Protein AF-A0A482X8D3-F1 (afdb_monomer_lite)

Radius of gyration: 18.33 Å; chains: 1; bounding box: 35×32×52 Å

Foldseek 3Di:
DPPPPCPCVVPPPPVVVVVVVLVVVLVVQLCVQLVVQCDPPPDPPDDHDPVSSVVSNVVSVVVSVD

Secondary structure (DSSP, 8-state):
----TTHHHHHH-HHHHHHHHHHHHHHHHHHHHHHHHHS-SS-TT----HHHHHHHHHHHHHHHH-

InterPro domains:
  IPR000425 Major intrinsic protein [PF00230] (13-66)
  IPR000425 Major intrinsic protein [PR00783] (18-37)
  IPR000425 Major intrinsic protein [PR00783] (57-66)
  IPR023271 Aquaporin-like [G3DSA:1.20.1080.10] (4-66)
  IPR023271 Aquaporin-like [SSF81338] (16-65)
  IPR034294 Aquaporin transporter [PTHR19139] (12-66)

pLDDT: mean 85.39, std 11.2, range [50.94, 96.0]

Sequence (66 aa):
AKQIIGLDEITDSRTIWRCLTAEFTGSLLLVLIGCGSITGWADKDYAPSVVHIALTFGFIIATLVQ

Structure (mmCIF, N/CA/C/O backbone):
data_AF-A0A482X8D3-F1
#
_entry.id   AF-A0A482X8D3-F1
#
loop_
_atom_site.group_PDB
_atom_site.id
_atom_site.type_symbol
_atom_site.label_atom_id
_atom_site.label_alt_id
_atom_site.label_comp_id
_atom_site.label_asym_id
_atom_site.label_entity_id
_atom_site.label_seq_id
_atom_site.pdbx_PDB_ins_code
_atom_site.Cartn_x
_atom_site.Cartn_y
_atom_site.Cartn_z
_atom_site.occupancy
_atom_site.B_iso_or_equiv
_atom_site.auth_seq_id
_atom_site.auth_comp_id
_atom_site.auth_asym_id
_atom_site.auth_atom_id
_atom_site.pdbx_PDB_model_num
ATOM 1 N N . ALA A 1 1 ? -18.752 -20.917 32.192 1.00 50.94 1 ALA A N 1
ATOM 2 C CA . ALA A 1 1 ? -18.904 -20.906 30.723 1.00 50.94 1 ALA A CA 1
ATOM 3 C C . ALA A 1 1 ? -17.650 -20.287 30.120 1.00 50.94 1 ALA A C 1
ATOM 5 O O . ALA A 1 1 ? -17.215 -19.253 30.613 1.00 50.94 1 ALA A O 1
ATOM 6 N N . LYS A 1 2 ? -17.018 -20.947 29.143 1.00 52.69 2 LYS A N 1
ATOM 7 C CA . LYS A 1 2 ? -15.802 -20.450 28.485 1.00 52.69 2 LYS A CA 1
ATOM 8 C C . LYS A 1 2 ? -16.181 -19.208 27.676 1.00 52.69 2 LYS A C 1
ATOM 10 O O . LYS A 1 2 ? -16.900 -19.331 26.693 1.00 52.69 2 LYS A 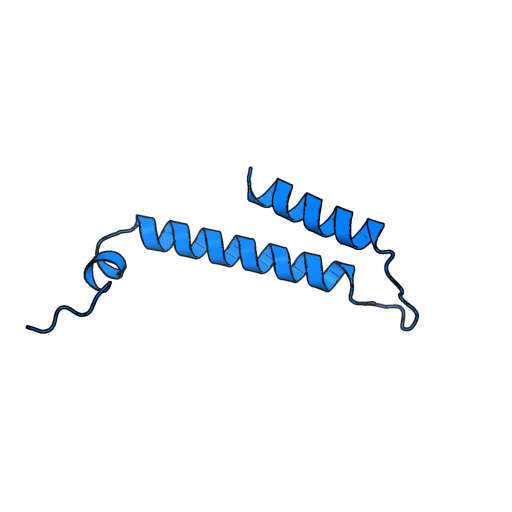O 1
ATOM 15 N N . GLN A 1 3 ? -15.768 -18.032 28.136 1.00 59.28 3 GLN A N 1
ATOM 16 C CA . GLN A 1 3 ? -15.910 -16.792 27.378 1.00 59.28 3 GLN A CA 1
ATOM 17 C C . GLN A 1 3 ? -15.038 -16.931 26.127 1.00 59.28 3 GLN A C 1
ATOM 19 O O . GLN A 1 3 ? -13.812 -17.000 26.220 1.00 59.28 3 GLN A O 1
ATOM 24 N N . ILE A 1 4 ? -15.671 -17.095 24.966 1.00 71.06 4 ILE A N 1
ATOM 25 C CA . ILE A 1 4 ? -14.970 -17.072 23.686 1.00 71.06 4 ILE A CA 1
ATOM 26 C C . ILE A 1 4 ? -14.728 -15.595 23.394 1.00 71.06 4 ILE A C 1
ATOM 28 O O . ILE A 1 4 ? -15.659 -14.850 23.101 1.00 71.06 4 ILE A O 1
ATOM 32 N N . ILE A 1 5 ? -13.480 -15.178 23.583 1.00 74.44 5 ILE A N 1
ATOM 33 C CA . ILE A 1 5 ? -13.006 -13.808 23.377 1.00 74.44 5 ILE A CA 1
ATOM 34 C C . ILE A 1 5 ? -13.491 -13.279 22.017 1.00 74.44 5 ILE A C 1
ATOM 36 O O . ILE A 1 5 ? -13.269 -13.927 20.996 1.00 74.44 5 ILE A O 1
ATOM 40 N N . GLY A 1 6 ? -14.165 -12.123 22.018 1.00 67.75 6 GLY A N 1
ATOM 41 C CA . GLY A 1 6 ? -14.545 -11.382 20.808 1.00 67.75 6 GLY A CA 1
ATOM 42 C C . GLY A 1 6 ? -15.917 -11.693 20.191 1.00 67.75 6 GLY A C 1
ATOM 43 O O . GLY A 1 6 ? -16.313 -11.007 19.254 1.00 67.75 6 GLY A O 1
ATOM 44 N N . LEU A 1 7 ? -16.676 -12.675 20.695 1.00 71.44 7 LEU A N 1
ATOM 45 C CA . LEU A 1 7 ? -18.010 -12.992 20.148 1.00 71.44 7 LEU A CA 1
ATOM 46 C C . LEU A 1 7 ? -19.058 -11.911 20.462 1.00 71.44 7 LEU A C 1
ATOM 48 O O . LEU A 1 7 ? -19.933 -11.645 19.639 1.00 71.44 7 LEU A O 1
ATOM 52 N N . ASP A 1 8 ? -18.926 -11.278 21.627 1.00 68.44 8 ASP A N 1
ATOM 53 C CA . ASP A 1 8 ? -19.763 -10.159 22.068 1.00 68.44 8 ASP A CA 1
ATOM 54 C C . ASP A 1 8 ? -19.486 -8.898 21.223 1.00 68.44 8 ASP A C 1
ATOM 56 O O . ASP A 1 8 ? -20.400 -8.309 20.656 1.00 68.44 8 ASP A O 1
ATOM 60 N N . GLU A 1 9 ? -18.209 -8.582 20.976 1.00 70.12 9 GLU A N 1
ATOM 61 C CA . GLU A 1 9 ? -17.792 -7.461 20.119 1.00 70.12 9 GLU A CA 1
ATOM 62 C C . GLU A 1 9 ? -18.170 -7.638 18.638 1.00 70.12 9 GLU A C 1
ATOM 64 O O . GLU A 1 9 ? -18.544 -6.664 17.987 1.00 70.12 9 GLU A O 1
ATOM 69 N N . ILE A 1 10 ? -18.119 -8.863 18.099 1.00 70.62 10 ILE A N 1
ATOM 70 C CA . ILE A 1 10 ? -18.530 -9.162 16.713 1.00 70.62 10 ILE A CA 1
ATOM 71 C C . ILE A 1 10 ? -20.047 -9.051 16.523 1.00 70.62 10 ILE A C 1
ATOM 73 O O . ILE A 1 10 ? -20.505 -8.670 15.439 1.00 70.62 10 ILE A O 1
ATOM 77 N N . THR A 1 11 ? -20.820 -9.413 17.548 1.00 70.38 11 THR A N 1
ATOM 78 C CA . THR A 1 11 ? -22.281 -9.538 17.446 1.00 70.38 11 THR A CA 1
ATOM 79 C C . THR A 1 11 ? -22.999 -8.251 17.847 1.00 70.38 11 THR A C 1
ATOM 81 O O . THR A 1 11 ? -23.991 -7.899 17.210 1.00 70.38 11 THR A O 1
ATOM 84 N N . ASP A 1 12 ? -22.498 -7.525 18.849 1.00 66.31 12 ASP A N 1
ATOM 85 C CA . ASP A 1 12 ? -23.199 -6.377 19.440 1.00 66.31 12 ASP A CA 1
ATOM 86 C C . ASP A 1 12 ? -22.701 -5.020 18.896 1.00 66.31 12 ASP A C 1
ATOM 88 O O . ASP A 1 12 ? -23.448 -4.041 18.817 1.00 66.31 12 ASP A O 1
ATOM 92 N N . SER A 1 13 ? -21.453 -4.944 18.413 1.00 67.88 13 SER A N 1
ATOM 93 C CA . SER A 1 13 ? -20.856 -3.679 17.967 1.00 67.88 13 SER A CA 1
ATOM 94 C C . SER A 1 13 ? -20.918 -3.486 16.451 1.00 67.88 13 SER A C 1
ATOM 96 O O . SER A 1 13 ? -20.073 -3.963 15.692 1.00 67.88 13 SER A O 1
ATOM 98 N N . ARG A 1 14 ? -21.858 -2.659 15.971 1.00 73.19 14 ARG A N 1
ATOM 99 C CA . ARG A 1 14 ? -21.861 -2.204 14.560 1.00 73.19 14 ARG A CA 1
ATOM 100 C C . ARG A 1 14 ? -20.591 -1.442 14.160 1.00 73.19 14 ARG A C 1
ATOM 102 O O . ARG A 1 14 ? -20.273 -1.355 12.974 1.00 73.19 14 ARG A O 1
ATOM 109 N N . THR A 1 15 ? -19.862 -0.896 15.131 1.00 78.81 15 THR A N 1
ATOM 110 C CA . THR A 1 15 ? -18.605 -0.177 14.902 1.00 78.81 15 THR A CA 1
ATOM 111 C C . THR A 1 15 ? -17.520 -1.106 14.365 1.00 78.81 15 THR A C 1
ATOM 113 O O . THR A 1 15 ? -16.781 -0.695 13.471 1.00 78.81 15 THR A O 1
ATOM 116 N N . ILE A 1 16 ? -17.461 -2.363 14.827 1.00 85.25 16 ILE A N 1
ATOM 117 C CA . ILE A 1 16 ? -16.406 -3.293 14.405 1.00 85.25 16 ILE A CA 1
ATOM 118 C C . ILE A 1 16 ? -16.556 -3.691 12.940 1.00 85.25 16 ILE A C 1
ATOM 120 O O . ILE A 1 16 ? -15.574 -3.705 12.205 1.00 85.25 16 ILE A O 1
ATOM 124 N N . TRP A 1 17 ? -17.792 -3.902 12.480 1.00 84.88 17 TRP A N 1
ATOM 125 C CA . TRP A 1 17 ? -18.078 -4.174 11.073 1.00 84.88 17 TRP A CA 1
ATOM 126 C C . TRP A 1 17 ? -17.701 -2.994 10.181 1.00 84.88 17 TRP A C 1
ATOM 128 O O . TRP A 1 17 ? -17.121 -3.196 9.117 1.00 84.88 17 TRP A O 1
ATOM 138 N N . ARG A 1 18 ? -17.943 -1.757 10.633 1.00 86.69 18 ARG A N 1
ATOM 139 C CA . ARG A 1 18 ? -17.531 -0.559 9.891 1.00 86.69 18 ARG A CA 1
ATOM 140 C C . ARG A 1 18 ? -16.008 -0.458 9.786 1.00 86.69 18 ARG A C 1
ATOM 142 O O . ARG A 1 18 ? -15.497 -0.271 8.686 1.00 86.69 18 ARG A O 1
ATOM 149 N N . CYS A 1 19 ? -15.288 -0.642 10.891 1.00 89.31 19 CYS A N 1
ATOM 150 C CA . CYS A 1 19 ? -13.823 -0.646 10.899 1.00 89.31 19 CYS A CA 1
ATOM 151 C C . CYS A 1 19 ? -13.242 -1.775 10.037 1.00 89.31 19 CYS A C 1
ATOM 153 O O . CYS A 1 19 ? -12.333 -1.528 9.255 1.00 89.31 19 CYS A O 1
ATOM 155 N N . LEU A 1 20 ? -13.809 -2.981 10.109 1.00 90.56 20 LEU A N 1
ATOM 156 C CA . LEU A 1 20 ? -13.370 -4.123 9.308 1.00 90.56 20 LEU A CA 1
ATOM 157 C C . LEU A 1 20 ? -13.545 -3.863 7.808 1.00 90.56 20 LEU A C 1
ATOM 159 O O . LEU A 1 20 ? -12.633 -4.120 7.028 1.00 90.56 20 LEU A O 1
ATOM 163 N N . THR A 1 21 ? -14.697 -3.322 7.397 1.00 90.50 21 THR A N 1
ATOM 164 C CA . THR A 1 21 ? -14.926 -2.977 5.985 1.00 90.50 21 THR A CA 1
ATOM 165 C C . THR A 1 21 ? -13.998 -1.866 5.501 1.00 90.50 21 THR A C 1
ATOM 167 O O . THR A 1 21 ? -13.531 -1.929 4.364 1.00 90.50 21 THR A O 1
ATOM 170 N N . ALA A 1 22 ? -13.694 -0.884 6.355 1.00 91.69 22 ALA A N 1
ATOM 171 C CA . ALA A 1 22 ? -12.756 0.186 6.036 1.00 91.69 22 ALA A CA 1
ATOM 172 C C . ALA A 1 22 ? -11.329 -0.356 5.861 1.00 91.69 22 ALA A C 1
ATOM 174 O O . ALA A 1 22 ? -10.703 -0.097 4.837 1.00 91.69 22 ALA A O 1
ATOM 175 N N . GLU A 1 23 ? -10.859 -1.184 6.795 1.00 93.56 23 GLU A N 1
ATOM 176 C CA . GLU A 1 23 ? -9.523 -1.789 6.754 1.00 93.56 23 GLU A CA 1
ATOM 177 C C . GLU A 1 23 ? -9.353 -2.721 5.550 1.00 93.56 23 GLU A C 1
ATOM 179 O O . GLU A 1 23 ? -8.348 -2.666 4.839 1.00 93.56 23 GLU A O 1
ATOM 184 N N . PHE A 1 24 ? -10.367 -3.545 5.270 1.00 94.31 24 PHE A N 1
ATOM 185 C CA . PHE A 1 24 ? -10.369 -4.425 4.107 1.00 94.31 24 PHE A CA 1
ATOM 186 C C . PHE A 1 24 ? -10.323 -3.630 2.802 1.00 94.31 24 PHE A C 1
ATOM 188 O O . PHE A 1 24 ? -9.525 -3.941 1.923 1.00 94.31 24 PHE A O 1
ATOM 195 N N . THR A 1 25 ? -11.148 -2.586 2.678 1.00 94.62 25 THR A N 1
ATOM 196 C CA . THR A 1 25 ? -11.198 -1.760 1.462 1.00 94.62 25 THR A CA 1
ATOM 197 C C . THR A 1 25 ? -9.900 -0.979 1.272 1.00 94.62 25 THR A C 1
ATOM 199 O O . THR A 1 25 ? -9.367 -0.947 0.164 1.00 94.62 25 THR A O 1
ATOM 202 N N . GLY A 1 26 ? -9.349 -0.401 2.342 1.00 93.50 26 GLY A N 1
ATOM 203 C CA . GLY A 1 26 ? -8.067 0.299 2.299 1.00 93.50 26 GLY A CA 1
ATOM 204 C C . GLY A 1 26 ? -6.923 -0.627 1.893 1.00 93.50 26 GLY A C 1
ATOM 205 O O . GLY A 1 26 ? -6.185 -0.326 0.956 1.00 93.50 26 GLY A O 1
ATOM 206 N N . SER A 1 27 ? -6.831 -1.802 2.516 1.00 94.94 27 SER A N 1
ATOM 207 C CA . SER A 1 27 ? -5.819 -2.810 2.179 1.00 94.94 27 SER A CA 1
ATOM 208 C C . SER A 1 27 ? -5.980 -3.350 0.755 1.00 94.94 27 SER A C 1
ATOM 210 O O . SER A 1 27 ? -4.988 -3.537 0.050 1.00 94.94 27 SER A O 1
ATOM 212 N N . LEU A 1 28 ? -7.219 -3.555 0.297 1.00 95.56 28 LEU A N 1
ATOM 213 C CA . LEU A 1 28 ? -7.513 -3.985 -1.069 1.00 95.56 28 LEU A CA 1
ATOM 214 C C . LEU A 1 28 ? -7.010 -2.960 -2.089 1.00 95.56 28 LEU A C 1
ATOM 216 O O . LEU A 1 28 ? -6.324 -3.333 -3.038 1.00 95.56 28 LEU A O 1
ATOM 220 N N . LEU A 1 29 ? -7.322 -1.679 -1.889 1.00 95.19 29 LEU A N 1
ATOM 221 C CA . LEU A 1 29 ? -6.898 -0.602 -2.786 1.00 95.19 29 LEU A CA 1
ATOM 222 C C . LEU A 1 29 ? -5.378 -0.408 -2.769 1.00 95.19 29 LEU A C 1
ATOM 224 O O . LEU A 1 29 ? -4.771 -0.255 -3.830 1.00 95.19 29 LEU A O 1
ATOM 228 N N . LEU A 1 30 ? -4.759 -0.480 -1.588 1.00 94.75 30 LEU A N 1
ATOM 229 C CA . LEU A 1 30 ? -3.309 -0.404 -1.417 1.00 94.75 30 LEU A CA 1
ATOM 230 C C . LEU A 1 30 ? -2.591 -1.497 -2.220 1.00 94.75 30 LEU A C 1
ATOM 232 O O . LEU A 1 30 ? -1.647 -1.204 -2.952 1.00 94.75 30 LEU A O 1
ATOM 236 N N . VAL A 1 31 ? -3.054 -2.746 -2.121 1.00 94.94 31 VAL A N 1
ATOM 237 C CA . VAL A 1 31 ? -2.463 -3.881 -2.846 1.00 94.94 31 VAL A CA 1
ATOM 238 C C . VAL A 1 31 ? -2.763 -3.800 -4.338 1.00 94.94 31 VAL 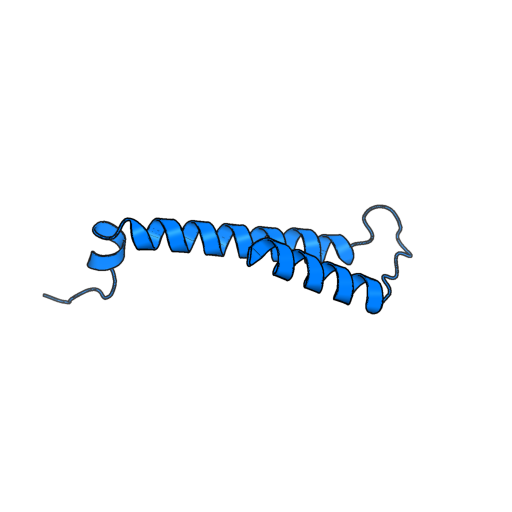A C 1
ATOM 240 O O . VAL A 1 31 ? -1.864 -4.006 -5.147 1.00 94.94 31 VAL A O 1
ATOM 243 N N . LEU A 1 32 ? -3.996 -3.472 -4.726 1.00 94.88 32 LEU A N 1
ATOM 244 C CA . LEU A 1 32 ? -4.399 -3.441 -6.132 1.00 94.88 32 LEU A CA 1
ATOM 245 C C . LEU A 1 32 ? -3.611 -2.388 -6.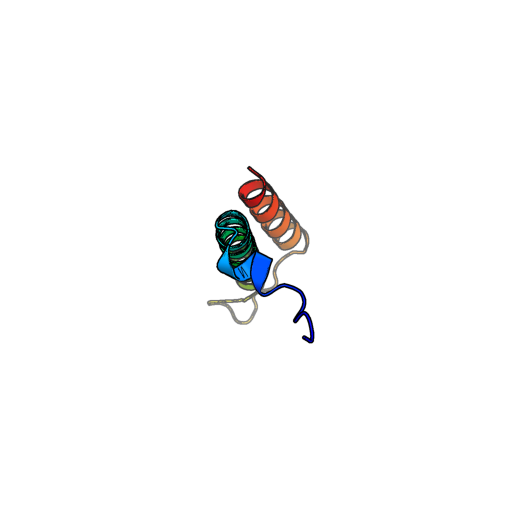918 1.00 94.88 32 LEU A C 1
ATOM 247 O O . LEU A 1 32 ? -3.076 -2.689 -7.985 1.00 94.88 32 LEU A O 1
ATOM 251 N N . ILE A 1 33 ? -3.480 -1.178 -6.374 1.00 94.50 33 ILE A N 1
ATOM 252 C CA . ILE A 1 33 ? -2.724 -0.097 -7.016 1.00 94.50 33 ILE A CA 1
ATOM 253 C C . ILE A 1 33 ? -1.215 -0.313 -6.861 1.00 94.50 33 ILE A C 1
ATOM 255 O O . ILE A 1 33 ? -0.469 -0.110 -7.818 1.00 94.50 33 ILE A O 1
ATOM 259 N N . GLY A 1 34 ? -0.756 -0.774 -5.696 1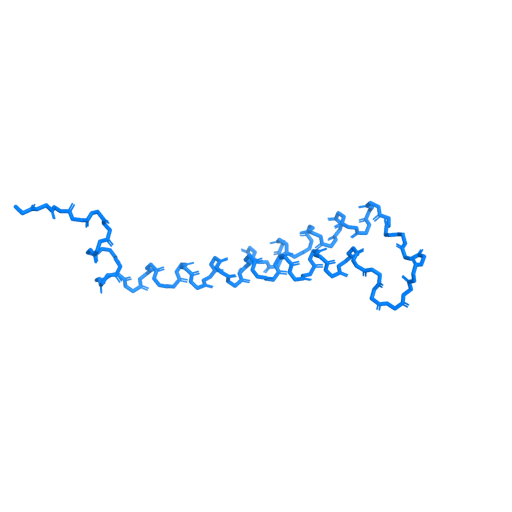.00 92.50 34 GLY A N 1
ATOM 260 C CA . GLY A 1 34 ? 0.656 -1.050 -5.440 1.00 92.50 34 GLY A CA 1
ATOM 261 C C . GLY A 1 34 ? 1.224 -2.137 -6.352 1.00 92.50 34 GLY A C 1
ATOM 262 O O . GLY A 1 34 ? 2.227 -1.915 -7.029 1.00 92.50 34 GLY A O 1
ATOM 263 N N . CYS A 1 35 ? 0.558 -3.292 -6.433 1.00 92.25 35 CYS A N 1
ATOM 264 C CA . CYS A 1 35 ? 0.930 -4.359 -7.361 1.00 92.25 35 CYS A CA 1
ATOM 265 C C . CYS A 1 35 ? 0.737 -3.920 -8.813 1.00 92.25 35 CYS A C 1
ATOM 267 O O . CYS A 1 35 ? 1.622 -4.154 -9.631 1.00 92.25 35 CYS A O 1
ATOM 269 N N . GLY A 1 36 ? -0.357 -3.215 -9.118 1.00 91.31 36 GLY A N 1
ATOM 270 C CA . GLY A 1 36 ? -0.620 -2.681 -10.452 1.00 91.31 36 GLY A CA 1
ATOM 271 C C . GLY A 1 36 ? 0.483 -1.755 -10.971 1.00 91.31 36 GLY A C 1
ATOM 272 O O . GLY A 1 36 ? 0.782 -1.794 -12.161 1.00 91.31 36 GLY A O 1
ATOM 273 N N . SER A 1 37 ? 1.115 -0.980 -10.086 1.00 90.25 37 SER A N 1
ATOM 274 C CA . SER A 1 37 ? 2.237 -0.078 -10.387 1.00 90.25 37 SER A CA 1
ATOM 275 C C . SER A 1 37 ? 3.523 -0.811 -10.782 1.00 90.25 37 SER A C 1
ATOM 277 O O . SER A 1 37 ? 4.365 -0.247 -11.474 1.00 90.25 37 SER A O 1
ATOM 279 N N . ILE A 1 38 ? 3.690 -2.066 -10.352 1.00 91.12 38 ILE A N 1
ATOM 280 C CA . ILE A 1 38 ? 4.909 -2.846 -10.607 1.00 91.12 38 ILE A CA 1
ATOM 281 C C . ILE A 1 38 ? 4.728 -3.944 -11.654 1.00 91.12 38 ILE A C 1
ATOM 283 O O . ILE A 1 38 ? 5.712 -4.397 -12.236 1.00 91.12 38 ILE A O 1
ATOM 287 N N . THR A 1 39 ? 3.498 -4.383 -11.917 1.00 88.94 39 THR A N 1
ATOM 288 C CA . THR A 1 39 ? 3.220 -5.363 -12.970 1.00 88.94 39 THR A CA 1
ATOM 289 C C . THR A 1 39 ? 3.312 -4.722 -14.352 1.00 88.94 39 THR A C 1
ATOM 291 O O . THR A 1 39 ? 2.592 -3.778 -14.658 1.00 88.94 39 THR A O 1
ATOM 294 N N . GLY A 1 40 ? 4.155 -5.278 -15.224 1.00 83.25 40 GLY A N 1
ATOM 295 C CA . GLY A 1 40 ? 4.219 -4.930 -16.646 1.00 83.25 40 GLY A CA 1
ATOM 296 C C . GLY A 1 40 ? 3.032 -5.483 -17.429 1.00 83.25 40 GLY A C 1
ATOM 297 O O . GLY A 1 40 ? 3.175 -6.469 -18.143 1.00 83.25 40 GLY A O 1
ATOM 298 N N . TRP A 1 41 ? 1.850 -4.879 -17.261 1.00 80.81 41 TRP A N 1
ATOM 299 C CA . TRP A 1 41 ? 0.568 -5.363 -17.806 1.00 80.81 41 TRP A CA 1
ATOM 300 C C . TRP A 1 41 ? 0.591 -5.669 -19.313 1.00 80.81 41 TRP A C 1
ATOM 302 O O . TRP A 1 41 ? -0.055 -6.620 -19.747 1.00 80.81 41 TRP A O 1
ATOM 312 N N . ALA A 1 42 ? 1.314 -4.867 -20.100 1.00 81.19 42 ALA A N 1
ATOM 313 C CA . ALA A 1 42 ? 1.407 -5.005 -21.557 1.00 81.19 42 ALA A CA 1
ATOM 314 C C . ALA A 1 42 ? 2.837 -5.291 -22.049 1.00 81.19 42 ALA A C 1
ATOM 316 O O . ALA A 1 42 ? 3.019 -6.041 -23.010 1.00 81.19 42 ALA A O 1
ATOM 317 N N . ASP A 1 43 ? 3.843 -4.743 -21.366 1.00 85.25 43 ASP A N 1
ATOM 318 C CA . ASP A 1 43 ? 5.238 -4.799 -21.792 1.00 85.25 43 ASP A CA 1
ATOM 319 C C . ASP A 1 43 ? 6.046 -5.790 -20.954 1.00 85.25 43 ASP A C 1
ATOM 321 O O . ASP A 1 43 ? 6.128 -5.683 -19.729 1.00 85.25 43 ASP A O 1
ATOM 325 N N . LYS A 1 44 ? 6.691 -6.747 -21.633 1.00 76.75 44 LYS A N 1
ATOM 326 C CA . LYS A 1 44 ? 7.552 -7.755 -20.990 1.00 76.75 44 LYS A CA 1
ATOM 327 C C . LYS A 1 44 ? 8.846 -7.164 -20.426 1.00 76.75 44 LYS A C 1
ATOM 329 O O . LYS A 1 44 ? 9.401 -7.729 -19.491 1.00 76.75 44 LYS A O 1
ATOM 334 N N . ASP A 1 45 ? 9.277 -6.024 -20.960 1.00 84.06 45 ASP A N 1
ATOM 335 C CA . ASP A 1 45 ? 10.467 -5.286 -20.525 1.00 84.06 45 ASP A CA 1
ATOM 336 C C . ASP A 1 45 ? 10.121 -4.125 -19.575 1.00 84.06 45 ASP A C 1
ATOM 338 O O . ASP A 1 45 ? 10.913 -3.200 -19.386 1.00 84.06 45 ASP A O 1
ATOM 342 N N . TYR A 1 46 ? 8.922 -4.136 -18.980 1.00 84.88 46 TYR A N 1
ATOM 343 C CA . TYR A 1 46 ? 8.514 -3.105 -18.034 1.00 84.88 46 TYR A CA 1
ATOM 344 C C . TYR A 1 46 ? 9.404 -3.121 -16.783 1.00 84.88 46 TYR A C 1
ATOM 346 O O . TYR A 1 46 ? 9.355 -4.045 -15.971 1.00 84.88 46 TYR A O 1
ATOM 354 N N . ALA A 1 47 ? 10.193 -2.060 -16.618 1.00 87.12 47 ALA A N 1
ATOM 355 C CA . ALA A 1 47 ? 11.053 -1.837 -15.464 1.00 87.12 47 ALA A CA 1
ATOM 356 C C . ALA A 1 47 ? 10.635 -0.533 -14.755 1.00 87.12 47 ALA A C 1
ATOM 358 O O . ALA A 1 47 ? 11.082 0.553 -15.140 1.00 87.12 47 ALA A O 1
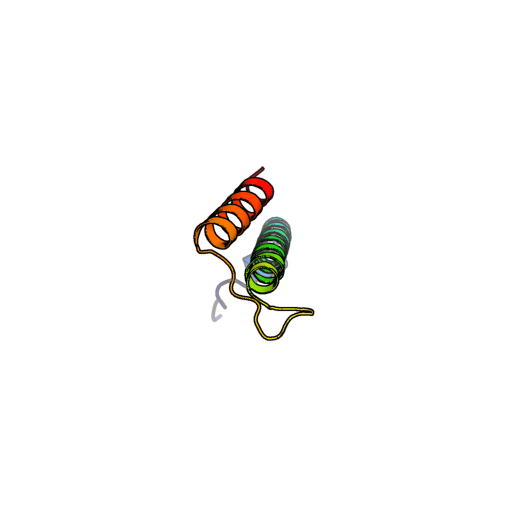ATOM 359 N N . PRO A 1 48 ? 9.757 -0.601 -13.737 1.00 85.38 48 PRO A N 1
ATOM 360 C CA . PRO A 1 48 ? 9.307 0.584 -13.016 1.00 85.38 48 PRO A CA 1
ATOM 361 C C . PRO A 1 48 ? 10.463 1.211 -12.226 1.00 85.38 48 PRO A C 1
ATOM 363 O O . PRO A 1 48 ? 11.198 0.534 -11.507 1.00 85.38 48 PRO A O 1
ATOM 366 N N . SER A 1 49 ? 10.614 2.534 -12.327 1.00 91.94 49 SER A N 1
ATOM 367 C CA . SER A 1 49 ? 11.573 3.280 -11.503 1.00 91.94 49 SER A CA 1
ATOM 368 C C . SER A 1 49 ? 11.131 3.306 -10.038 1.00 91.94 49 SER A C 1
ATOM 370 O O . SER A 1 49 ? 9.949 3.480 -9.741 1.00 91.94 49 SER A O 1
ATOM 372 N N . VAL A 1 50 ? 12.091 3.236 -9.111 1.00 93.00 50 VAL A N 1
ATOM 373 C CA . VAL A 1 50 ? 11.843 3.306 -7.658 1.00 93.00 50 VAL A CA 1
ATOM 374 C C . VAL A 1 50 ? 11.043 4.556 -7.274 1.00 93.00 50 VAL A C 1
ATOM 376 O O . VAL A 1 50 ? 10.167 4.482 -6.416 1.00 93.00 50 VAL A O 1
ATOM 379 N N . VAL A 1 51 ? 11.279 5.689 -7.947 1.00 95.31 51 VAL A N 1
ATOM 380 C CA . VAL A 1 51 ? 10.546 6.942 -7.691 1.00 95.31 51 VAL A CA 1
ATOM 381 C C . VAL A 1 51 ? 9.063 6.810 -8.054 1.00 95.31 51 VAL A C 1
ATOM 383 O O . VAL A 1 51 ? 8.214 7.292 -7.310 1.00 95.31 51 VAL A O 1
ATOM 386 N N . HIS A 1 52 ? 8.736 6.120 -9.150 1.00 91.50 52 HIS A N 1
ATOM 387 C CA . HIS A 1 52 ? 7.346 5.880 -9.555 1.00 91.50 52 HIS A CA 1
ATOM 388 C C . HIS A 1 52 ? 6.606 5.014 -8.538 1.00 91.50 52 HIS A C 1
ATOM 390 O O . HIS A 1 52 ? 5.489 5.343 -8.142 1.00 91.50 52 HIS A O 1
ATOM 396 N N . ILE A 1 53 ? 7.245 3.935 -8.086 1.00 93.94 53 ILE A N 1
ATOM 397 C CA . ILE A 1 53 ? 6.668 3.025 -7.095 1.00 93.94 53 ILE A CA 1
ATOM 398 C C . ILE A 1 53 ? 6.447 3.779 -5.779 1.00 93.94 53 ILE A C 1
ATOM 400 O O . ILE A 1 53 ? 5.341 3.773 -5.243 1.00 93.94 53 ILE A O 1
ATOM 404 N N . ALA A 1 54 ? 7.467 4.493 -5.294 1.00 95.50 54 ALA A N 1
ATOM 405 C CA . ALA A 1 54 ? 7.389 5.257 -4.051 1.00 95.50 54 ALA A CA 1
ATOM 406 C C . ALA A 1 54 ? 6.291 6.332 -4.094 1.00 95.50 54 ALA A C 1
ATOM 408 O O . ALA A 1 54 ? 5.534 6.474 -3.135 1.00 95.50 54 ALA A O 1
ATOM 409 N N . LEU A 1 55 ? 6.161 7.049 -5.215 1.00 95.12 55 LEU A N 1
ATOM 410 C CA . LEU A 1 55 ? 5.116 8.056 -5.396 1.00 95.12 55 LEU A CA 1
ATOM 411 C C . LEU A 1 55 ? 3.719 7.423 -5.434 1.00 95.12 55 LEU A C 1
ATOM 413 O O . LEU A 1 55 ? 2.792 7.947 -4.823 1.00 95.12 55 LEU A O 1
ATOM 417 N N . THR A 1 56 ? 3.575 6.276 -6.102 1.00 94.69 56 THR A N 1
ATOM 418 C CA . THR A 1 56 ? 2.290 5.575 -6.220 1.00 94.69 56 THR A CA 1
ATOM 419 C C . THR A 1 56 ? 1.816 5.052 -4.863 1.00 94.69 56 THR A C 1
ATOM 421 O O . THR A 1 56 ? 0.669 5.287 -4.484 1.00 94.69 56 THR A O 1
ATOM 424 N N . PHE A 1 57 ? 2.706 4.415 -4.092 1.00 93.62 57 PHE A N 1
ATOM 425 C CA . PHE A 1 57 ? 2.409 3.969 -2.726 1.00 93.62 57 PHE A CA 1
ATOM 426 C 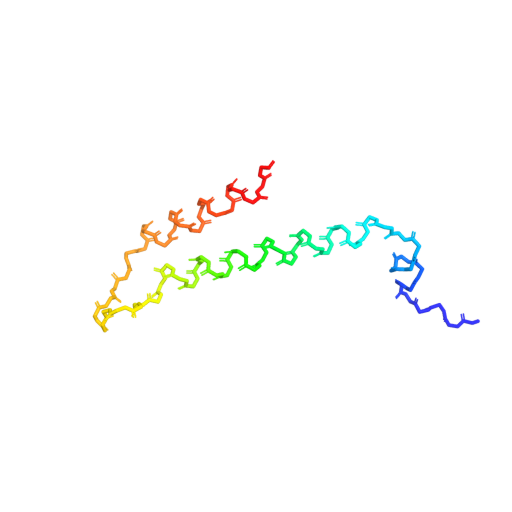C . PHE A 1 57 ? 2.144 5.147 -1.775 1.00 93.62 57 PHE A C 1
ATOM 428 O O . PHE A 1 57 ? 1.235 5.084 -0.950 1.00 93.62 57 PHE A O 1
ATOM 435 N N . GLY A 1 58 ? 2.894 6.243 -1.908 1.00 94.19 58 GLY A N 1
ATOM 436 C CA . GLY A 1 58 ? 2.678 7.452 -1.114 1.00 94.19 58 GLY A CA 1
ATOM 437 C C . GLY A 1 58 ? 1.313 8.093 -1.371 1.00 94.19 58 GLY A C 1
ATOM 438 O O . GLY A 1 58 ? 0.611 8.444 -0.422 1.00 94.19 58 GLY A O 1
ATOM 439 N N . PHE A 1 59 ? 0.898 8.204 -2.636 1.00 94.94 59 PHE A N 1
ATOM 440 C CA . PHE A 1 59 ? -0.397 8.789 -2.984 1.00 94.94 59 PHE A CA 1
ATOM 441 C C . PHE A 1 59 ? -1.580 7.921 -2.578 1.00 94.94 59 PHE A C 1
ATOM 443 O O . PHE A 1 59 ? -2.540 8.472 -2.046 1.00 94.94 59 PHE A O 1
ATOM 450 N N . ILE A 1 60 ? -1.523 6.596 -2.745 1.00 96.00 60 ILE A N 1
ATOM 451 C CA . ILE A 1 60 ? -2.643 5.748 -2.315 1.00 96.00 60 ILE A CA 1
ATOM 452 C C . ILE A 1 60 ? -2.846 5.824 -0.797 1.00 96.00 60 ILE A C 1
ATOM 454 O O . ILE A 1 60 ? -3.972 6.006 -0.342 1.00 96.00 60 ILE A O 1
ATOM 458 N N . ILE A 1 61 ? -1.769 5.820 -0.006 1.00 94.00 61 ILE A N 1
ATOM 459 C CA . ILE A 1 61 ? -1.864 6.007 1.450 1.00 94.00 61 ILE A CA 1
ATOM 460 C C . ILE A 1 61 ? -2.454 7.386 1.774 1.00 94.00 61 ILE A C 1
ATOM 462 O O . ILE A 1 61 ? -3.373 7.475 2.584 1.00 94.00 61 ILE A O 1
ATOM 466 N N . ALA A 1 62 ? -1.989 8.450 1.110 1.00 94.88 62 ALA A N 1
ATOM 467 C CA . ALA A 1 62 ? -2.529 9.795 1.307 1.00 94.88 62 ALA A CA 1
ATOM 468 C C . ALA A 1 62 ? -4.032 9.880 0.988 1.00 94.88 62 ALA A C 1
ATOM 470 O O . ALA A 1 62 ? -4.753 10.577 1.694 1.00 94.88 62 ALA A O 1
ATOM 471 N N . THR A 1 63 ? -4.517 9.158 -0.026 1.00 92.50 63 THR A N 1
ATOM 472 C CA . THR A 1 63 ? -5.951 9.112 -0.358 1.00 92.50 63 THR A CA 1
ATOM 473 C C . THR A 1 63 ? -6.784 8.261 0.595 1.00 92.50 63 THR A C 1
ATOM 475 O O . THR A 1 63 ? -7.958 8.555 0.774 1.00 92.50 63 THR A O 1
ATOM 478 N N . LEU A 1 64 ? -6.210 7.221 1.207 1.00 91.88 64 LEU A N 1
ATOM 479 C CA . LEU A 1 64 ? -6.931 6.338 2.133 1.00 91.88 64 LEU A CA 1
ATOM 480 C C . LEU A 1 64 ? -7.071 6.927 3.542 1.00 91.88 64 LEU A C 1
ATOM 482 O O . LEU A 1 64 ? -7.946 6.506 4.292 1.00 91.88 64 LEU A O 1
ATOM 486 N N . VAL A 1 65 ? -6.190 7.860 3.911 1.00 89.25 65 VAL A N 1
ATOM 487 C CA . VAL A 1 65 ? -6.172 8.507 5.234 1.00 89.25 65 VAL A CA 1
ATOM 488 C C . VAL A 1 65 ? -7.151 9.689 5.337 1.00 89.25 65 VAL A C 1
ATOM 490 O O . VAL A 1 65 ? -7.494 10.074 6.454 1.00 89.25 65 VAL A O 1
ATOM 493 N N . GLN A 1 66 ? -7.572 10.274 4.208 1.00 75.56 66 GLN A N 1
ATOM 494 C CA . GLN A 1 66 ? -8.500 11.417 4.160 1.00 75.56 66 GLN A CA 1
ATOM 495 C C . GLN A 1 66 ? -9.941 11.021 4.486 1.00 75.56 66 GLN A C 1
ATOM 497 O O . GLN A 1 66 ? -10.594 11.814 5.203 1.00 75.56 66 GLN A O 1
#

Organism: Laodelphax striatellus (NCBI:txid195883)